Protein AF-A0A1N6IAK3-F1 (afdb_monomer_lite)

Radius of gyration: 19.54 Å; chains: 1; bounding box: 59×34×49 Å

Sequence (150 aa):
MFYLLVGVAMLGKLIWTKKFESALLPEIKNLVNQNISIRKMKVSEIEEVIKLNTKNIDDSSLNDFQDLLKGKEIENKIKWVGTSGKNVITYTELFSLLHLILEGGDIKFERAKRKGLMNFTIAHFVKYEKEEISQIPYGSLNSAYTNFVL

Foldseek 3Di:
DVVVVVVCVVCVVVCPDPCCVPPVVVVVVLVVVQAKDFDDDDPVVLVVLLVVCVVFWDPVCSVQSSCVLNVHDGPDATATLPDDPVSHDDCQVVLQSCLCGIPHNPDQDDPRNVVNVLVVCQVRHWYADPNDTHGDDSVRSVVRSVPHDD

Organism: NCBI:txid59733

Structure (mmCIF, N/CA/C/O backbone):
data_AF-A0A1N6IAK3-F1
#
_entry.id   AF-A0A1N6IAK3-F1
#
loop_
_atom_site.group_PDB
_atom_site.id
_atom_site.type_symbol
_atom_site.label_atom_id
_atom_site.label_alt_id
_atom_site.label_comp_id
_atom_site.label_asym_id
_atom_site.label_entity_id
_atom_site.label_seq_id
_atom_site.pdbx_PDB_ins_code
_atom_site.Cartn_x
_atom_site.Cartn_y
_atom_site.Cartn_z
_atom_site.occupancy
_atom_site.B_iso_or_equiv
_atom_site.auth_seq_id
_atom_site.auth_comp_id
_atom_site.auth_asym_id
_atom_site.auth_atom_id
_atom_site.pdbx_PDB_model_num
ATOM 1 N N . MET A 1 1 ? -38.766 11.675 15.119 1.00 44.34 1 MET A N 1
ATOM 2 C CA . MET A 1 1 ? -37.564 11.800 15.981 1.00 44.34 1 MET A CA 1
ATOM 3 C C . MET A 1 1 ? -37.691 11.006 17.285 1.00 44.34 1 MET A C 1
ATOM 5 O O . MET A 1 1 ? -36.803 10.216 17.570 1.00 44.34 1 MET A O 1
ATOM 9 N N . PHE A 1 2 ? -38.805 11.120 18.024 1.00 35.94 2 PHE A N 1
ATOM 10 C CA . PHE A 1 2 ? -39.025 10.398 19.292 1.00 35.94 2 PHE A CA 1
ATOM 11 C C . PHE A 1 2 ? -38.994 8.858 19.151 1.00 35.94 2 PHE A C 1
ATOM 13 O O . PHE A 1 2 ? -38.305 8.185 19.906 1.00 35.94 2 PHE A O 1
ATOM 20 N N . TYR A 1 3 ? -39.621 8.295 18.112 1.00 31.77 3 TYR A N 1
ATOM 21 C CA . TYR A 1 3 ? -39.607 6.844 17.843 1.00 31.77 3 TYR A CA 1
ATOM 22 C C . TYR A 1 3 ? -38.235 6.282 17.428 1.00 31.77 3 TYR A C 1
ATOM 24 O O . TYR A 1 3 ? -37.948 5.118 17.683 1.00 31.77 3 TYR A O 1
ATOM 32 N N . LEU A 1 4 ? -37.365 7.111 16.841 1.00 36.62 4 LEU A N 1
ATOM 33 C CA . LEU A 1 4 ? -36.002 6.728 16.448 1.00 36.62 4 LEU A CA 1
ATOM 34 C C . LEU A 1 4 ? -35.073 6.690 17.672 1.00 36.62 4 LEU A C 1
ATOM 36 O O . LEU A 1 4 ? -34.282 5.767 17.817 1.00 36.62 4 LEU A O 1
ATOM 40 N N . LEU A 1 5 ? -35.249 7.632 18.606 1.00 44.09 5 LEU A N 1
ATOM 41 C CA . LEU A 1 5 ? -34.569 7.635 19.905 1.00 44.09 5 LEU A CA 1
ATOM 42 C C . LEU A 1 5 ? -35.031 6.482 20.803 1.00 44.09 5 LEU A C 1
ATOM 44 O O . LEU A 1 5 ? -34.202 5.836 21.434 1.00 44.09 5 LEU A O 1
ATOM 48 N N . VAL A 1 6 ? -36.331 6.175 20.819 1.00 50.75 6 VAL A N 1
ATOM 49 C CA . VAL A 1 6 ? -36.876 5.022 21.553 1.00 50.75 6 VAL A CA 1
ATOM 50 C C . VAL A 1 6 ? -36.415 3.702 20.923 1.00 50.75 6 VAL A C 1
ATOM 52 O O . VAL A 1 6 ? -36.043 2.790 21.653 1.00 50.75 6 V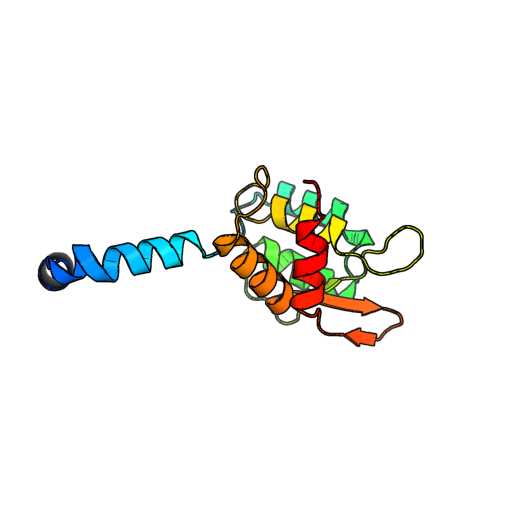AL A O 1
ATOM 55 N N . GLY A 1 7 ? -36.346 3.611 19.591 1.00 47.22 7 GLY A N 1
ATOM 56 C CA . GLY A 1 7 ? -35.810 2.444 18.882 1.00 47.22 7 GLY A CA 1
ATOM 57 C C . GLY A 1 7 ? -34.324 2.199 19.161 1.00 47.22 7 GLY A C 1
ATOM 58 O O . GLY A 1 7 ? -33.948 1.078 19.489 1.00 47.22 7 GLY A O 1
ATOM 59 N N . VAL A 1 8 ? -33.490 3.245 19.128 1.00 57.16 8 VAL A N 1
ATOM 60 C CA . VAL A 1 8 ? -32.059 3.170 19.485 1.00 57.16 8 VAL A CA 1
ATOM 61 C C . VAL A 1 8 ? -31.863 2.885 20.977 1.00 57.16 8 VAL A C 1
ATOM 63 O O . VAL A 1 8 ? -30.969 2.125 21.334 1.00 57.16 8 VAL A O 1
ATOM 66 N N . ALA A 1 9 ? -32.712 3.419 21.859 1.00 55.97 9 ALA A N 1
ATOM 67 C CA . ALA A 1 9 ? -32.656 3.135 23.293 1.00 55.97 9 ALA A CA 1
ATOM 68 C C . ALA A 1 9 ? -33.113 1.705 23.636 1.00 55.97 9 ALA A C 1
ATOM 70 O O . ALA A 1 9 ? -32.530 1.079 24.523 1.00 55.97 9 ALA A O 1
ATOM 71 N N . MET A 1 10 ? -34.117 1.164 22.934 1.00 52.22 10 MET A N 1
ATOM 72 C CA . MET A 1 10 ? -34.556 -0.226 23.095 1.00 52.22 10 MET A CA 1
ATOM 73 C C . MET A 1 10 ? -33.546 -1.213 22.501 1.00 52.22 10 MET A C 1
ATOM 75 O O . MET A 1 10 ? -33.193 -2.170 23.181 1.00 52.22 10 MET A O 1
ATOM 79 N N . LEU A 1 11 ? -33.019 -0.961 21.295 1.00 53.91 11 LEU A N 1
ATOM 80 C CA . LEU A 1 11 ? -31.938 -1.761 20.700 1.00 53.91 11 LEU A CA 1
ATOM 81 C C . LEU A 1 11 ? -30.654 -1.667 21.529 1.00 53.91 11 LEU A C 1
ATOM 83 O O . LEU A 1 11 ? -30.019 -2.682 21.784 1.00 53.91 11 LEU A O 1
ATOM 87 N N . GLY A 1 12 ? -30.318 -0.479 22.031 1.00 57.75 12 GLY A N 1
ATOM 88 C CA . GLY A 1 12 ? -29.213 -0.263 22.959 1.00 57.75 12 GLY A CA 1
ATOM 89 C C . GLY A 1 12 ? -29.375 -1.088 24.234 1.00 57.75 12 GLY A C 1
ATOM 90 O O . GLY A 1 12 ? -28.474 -1.838 24.579 1.00 57.75 12 GLY A O 1
ATOM 91 N N . LYS A 1 13 ? -30.539 -1.055 24.896 1.00 56.34 13 LYS A N 1
ATOM 92 C CA . LYS A 1 13 ? -30.790 -1.873 26.100 1.00 56.34 13 LYS A CA 1
ATOM 93 C C . LYS A 1 13 ? -30.873 -3.382 25.836 1.00 56.34 13 LYS A C 1
ATOM 95 O O . LYS A 1 13 ? -30.527 -4.151 26.727 1.00 56.34 13 LYS A O 1
ATOM 100 N N . LEU A 1 14 ? -31.333 -3.812 24.659 1.00 54.81 14 LEU A N 1
ATOM 101 C CA . LEU A 1 14 ? -31.436 -5.232 24.289 1.00 54.81 14 LEU A CA 1
ATOM 102 C C . LEU A 1 14 ? -30.098 -5.832 23.840 1.00 54.81 14 LEU A C 1
ATOM 104 O O . LEU A 1 14 ? -29.856 -7.012 24.078 1.00 54.81 14 LEU A O 1
ATOM 108 N N . ILE A 1 15 ? -29.229 -5.038 23.210 1.00 60.25 15 ILE A N 1
ATOM 109 C CA . ILE A 1 15 ? -27.907 -5.478 22.742 1.00 60.25 15 ILE A CA 1
ATOM 110 C C . ILE A 1 15 ? -26.883 -5.406 23.880 1.00 60.25 15 ILE A C 1
ATOM 112 O O . ILE A 1 15 ? -26.048 -6.298 23.998 1.00 60.25 15 ILE A O 1
ATOM 116 N N . TRP A 1 16 ? -26.970 -4.413 24.771 1.00 61.53 16 TRP A N 1
ATOM 117 C CA . TRP A 1 16 ? -26.028 -4.209 25.880 1.00 61.53 16 TRP A CA 1
ATOM 118 C C . TRP A 1 16 ? -26.336 -5.108 27.090 1.00 61.53 16 TRP A C 1
ATOM 120 O O . TRP A 1 16 ? -26.629 -4.668 28.199 1.00 61.53 16 TRP A O 1
ATOM 130 N N . THR A 1 17 ? -26.315 -6.418 26.856 1.00 69.94 17 THR A N 1
ATOM 131 C CA . THR A 1 17 ? -26.425 -7.439 27.904 1.00 69.94 17 THR A CA 1
ATOM 132 C C . THR A 1 17 ? -25.048 -7.758 28.487 1.00 69.94 17 THR A C 1
ATOM 134 O O . THR A 1 17 ? -24.034 -7.618 27.804 1.00 69.94 17 THR A O 1
ATOM 137 N N . LYS A 1 18 ? -24.989 -8.314 29.707 1.00 68.06 18 LYS A N 1
ATOM 138 C CA . LYS A 1 18 ? -23.726 -8.815 30.292 1.00 68.06 18 LYS A CA 1
ATOM 139 C C . LYS A 1 18 ? -22.973 -9.783 29.363 1.00 68.06 18 LYS A C 1
ATOM 141 O O . LYS A 1 18 ? -21.749 -9.838 29.409 1.00 68.06 18 LYS A O 1
ATOM 146 N N . LYS A 1 19 ? -23.677 -10.539 28.504 1.00 65.88 19 LYS A N 1
ATOM 147 C CA . LYS A 1 19 ? -23.071 -11.413 27.478 1.00 65.88 19 LYS A CA 1
ATOM 148 C C . LYS A 1 19 ? -22.413 -10.622 26.345 1.00 65.88 19 LYS A C 1
ATOM 150 O O . LYS A 1 19 ? -21.332 -10.994 25.904 1.00 65.88 19 LYS A O 1
ATOM 155 N N . PHE A 1 20 ? -23.032 -9.533 25.892 1.00 68.12 20 PHE A N 1
ATOM 156 C CA . PHE A 1 20 ? -22.411 -8.639 24.918 1.00 68.12 20 PHE A CA 1
ATOM 157 C C . PHE A 1 20 ? -21.153 -7.989 25.497 1.00 68.12 20 PHE A C 1
ATOM 159 O O . PHE A 1 20 ? -20.108 -8.049 24.865 1.00 68.12 20 PHE A O 1
ATOM 166 N N . GLU A 1 21 ? -21.209 -7.461 26.723 1.00 68.50 21 GLU A N 1
ATOM 167 C CA . GLU A 1 21 ? -20.050 -6.832 27.375 1.00 68.50 21 GLU A CA 1
ATOM 168 C C . GLU A 1 21 ? -18.884 -7.797 27.630 1.00 68.50 21 GLU A C 1
ATOM 170 O O . GLU A 1 21 ? -17.728 -7.403 27.495 1.00 68.50 21 GLU A O 1
ATOM 175 N N . SER A 1 22 ? -19.174 -9.049 28.000 1.00 73.56 22 SER A N 1
ATOM 176 C CA . SER A 1 22 ? -18.145 -10.027 28.385 1.00 73.56 22 SER A CA 1
ATOM 177 C C . SER A 1 22 ? -17.589 -10.863 27.231 1.00 73.56 22 SER A C 1
ATOM 179 O O . SER A 1 22 ? -16.440 -11.285 27.324 1.00 73.56 22 SER A O 1
ATOM 181 N N . ALA A 1 23 ? -18.355 -11.099 26.158 1.00 72.19 23 ALA A N 1
ATOM 182 C CA . ALA A 1 23 ? -17.931 -11.961 25.047 1.00 72.19 23 ALA A CA 1
ATOM 183 C C . ALA A 1 23 ? -17.765 -11.203 23.721 1.00 72.19 23 ALA A C 1
ATOM 185 O O . ALA A 1 23 ? -16.705 -11.264 23.108 1.00 72.19 23 ALA A O 1
ATOM 186 N N . LEU A 1 24 ? -18.775 -10.434 23.300 1.00 72.12 24 LEU A N 1
ATOM 187 C CA . LEU A 1 24 ? -18.780 -9.787 21.979 1.00 72.12 24 LEU A CA 1
ATOM 188 C C . LEU A 1 24 ? -18.007 -8.465 21.953 1.00 72.12 24 LEU A C 1
ATOM 190 O O . LEU A 1 24 ? -17.326 -8.166 20.979 1.00 72.12 24 LEU A O 1
ATOM 194 N N . LEU A 1 25 ? -18.082 -7.657 23.011 1.00 70.44 25 LEU A N 1
ATOM 195 C CA . LEU A 1 25 ? -17.397 -6.368 23.084 1.00 70.44 25 LEU A CA 1
ATOM 196 C C . LEU A 1 25 ? -15.865 -6.526 23.016 1.00 70.44 25 LEU A C 1
ATOM 198 O O . LEU A 1 25 ? -15.243 -5.755 22.284 1.00 70.44 25 LEU A O 1
ATOM 202 N N . PRO A 1 26 ? -15.231 -7.498 23.706 1.00 72.56 26 PRO A N 1
ATOM 203 C CA . PRO A 1 26 ? -13.806 -7.774 23.539 1.00 72.56 26 PRO A CA 1
ATOM 2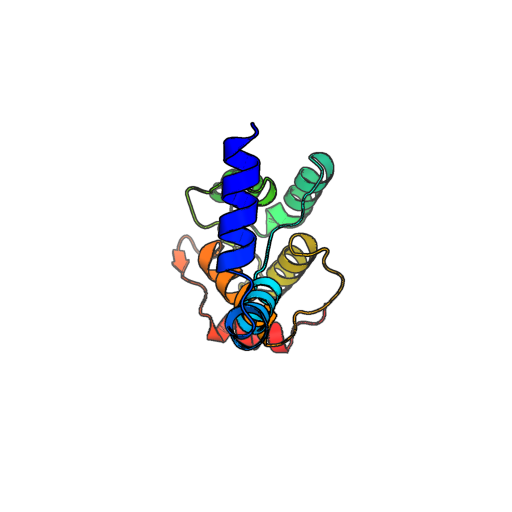04 C C . PRO A 1 26 ? -13.455 -8.236 22.122 1.00 72.56 26 PRO A C 1
ATOM 206 O O . PRO A 1 26 ? -12.461 -7.768 21.575 1.00 72.56 26 PRO A O 1
ATOM 209 N N . GLU A 1 27 ? -14.273 -9.094 21.506 1.00 66.38 27 GLU A N 1
ATOM 210 C CA . GLU A 1 27 ? -14.069 -9.548 20.124 1.00 66.38 27 GLU A CA 1
ATOM 211 C C . GLU A 1 27 ? -14.169 -8.397 19.120 1.00 66.38 27 GLU A C 1
ATOM 213 O O . GLU A 1 27 ? -13.282 -8.239 18.285 1.00 66.38 27 GLU A O 1
ATOM 218 N N . ILE A 1 28 ? -15.187 -7.541 19.242 1.00 68.50 28 ILE A N 1
ATOM 219 C CA . ILE A 1 28 ? -15.358 -6.351 18.400 1.00 68.50 28 ILE A CA 1
ATOM 220 C C . ILE A 1 28 ? -14.200 -5.381 18.620 1.00 68.50 28 ILE A C 1
ATOM 222 O O . ILE A 1 28 ? -13.629 -4.898 17.650 1.00 68.50 28 ILE A O 1
ATOM 226 N N . LYS A 1 29 ? -13.811 -5.113 19.872 1.00 64.94 29 LYS A N 1
ATOM 227 C CA . LYS A 1 29 ? -12.646 -4.266 20.170 1.00 64.94 29 LYS A CA 1
ATOM 228 C C . LYS A 1 29 ? -11.375 -4.836 19.553 1.00 64.94 29 LYS A C 1
ATOM 230 O O . LYS A 1 29 ? -10.594 -4.077 18.996 1.00 64.94 29 LYS A O 1
ATOM 235 N N . ASN A 1 30 ? -11.178 -6.150 19.620 1.00 67.62 30 ASN A N 1
ATOM 236 C CA . ASN A 1 30 ? -10.025 -6.806 19.020 1.00 67.62 30 ASN A CA 1
ATOM 237 C C . ASN A 1 30 ? -10.061 -6.704 17.488 1.00 67.62 30 ASN A C 1
ATOM 239 O O . ASN A 1 30 ? -9.050 -6.384 16.878 1.00 67.62 30 ASN A O 1
ATOM 243 N N . LEU A 1 31 ? -11.227 -6.897 16.869 1.00 65.44 31 LEU A N 1
ATOM 244 C CA . LEU A 1 31 ? -11.413 -6.775 15.423 1.00 65.44 31 LEU A CA 1
ATOM 245 C C . LEU A 1 31 ? -11.194 -5.335 14.938 1.00 65.44 31 LEU A C 1
ATOM 247 O O . LEU A 1 31 ? -10.441 -5.108 13.997 1.00 65.44 31 LEU A O 1
ATOM 251 N N . VAL A 1 32 ? -11.780 -4.349 15.621 1.00 64.25 32 VAL A N 1
ATOM 252 C CA . VAL A 1 32 ? -11.585 -2.919 15.333 1.00 64.25 32 VAL A CA 1
ATOM 253 C C . VAL A 1 32 ? -10.123 -2.521 15.530 1.00 64.25 32 VAL A C 1
ATOM 255 O O . VAL A 1 32 ? -9.568 -1.841 14.676 1.00 64.25 32 VAL A O 1
ATOM 258 N N . ASN A 1 33 ? -9.467 -3.004 16.589 1.00 65.75 33 ASN A N 1
ATOM 259 C CA . ASN A 1 33 ? -8.043 -2.760 16.829 1.00 65.75 33 ASN A CA 1
ATOM 260 C C . ASN A 1 33 ? -7.122 -3.459 15.822 1.00 65.75 33 ASN A C 1
ATOM 262 O O . ASN A 1 33 ? -5.934 -3.160 15.799 1.00 65.75 33 ASN A O 1
ATOM 266 N N . GLN A 1 34 ? -7.614 -4.411 15.032 1.00 70.50 34 GLN A N 1
ATOM 267 C CA . GLN A 1 34 ? -6.832 -5.093 13.998 1.00 70.50 34 GLN A CA 1
ATOM 268 C C . GLN A 1 34 ? -7.079 -4.531 12.599 1.00 70.50 34 GLN A C 1
ATOM 270 O O . GLN A 1 34 ? -6.279 -4.790 11.696 1.00 70.50 34 GLN A O 1
ATOM 275 N N . ASN A 1 35 ? -8.165 -3.778 12.416 1.00 73.75 35 ASN A N 1
ATOM 276 C CA . ASN A 1 35 ? -8.472 -3.137 11.151 1.00 73.75 35 ASN A CA 1
ATOM 277 C C . ASN A 1 35 ? -7.509 -1.987 10.885 1.00 73.75 35 ASN A C 1
ATOM 279 O O . ASN A 1 35 ? -7.140 -1.234 11.780 1.00 73.75 35 ASN A O 1
ATOM 283 N N . ILE A 1 36 ? -7.140 -1.862 9.618 1.00 82.25 36 ILE A N 1
ATOM 284 C CA . ILE A 1 36 ? -6.311 -0.783 9.112 1.00 82.25 36 ILE A CA 1
ATOM 285 C C . ILE A 1 36 ? -7.186 0.118 8.254 1.00 82.25 36 ILE A C 1
ATOM 287 O O . ILE A 1 36 ? -7.962 -0.361 7.427 1.00 82.25 36 ILE A O 1
ATOM 291 N N . SER A 1 37 ? -7.022 1.423 8.428 1.00 84.06 37 SER A N 1
ATOM 292 C CA . SER A 1 37 ? -7.677 2.440 7.615 1.00 84.06 37 SER A CA 1
ATOM 293 C C . SER A 1 37 ? -6.666 3.464 7.123 1.00 84.06 37 SER A C 1
ATOM 295 O O . SER A 1 37 ? -5.754 3.853 7.858 1.00 84.06 37 SER A O 1
ATOM 297 N N . ILE A 1 38 ? -6.881 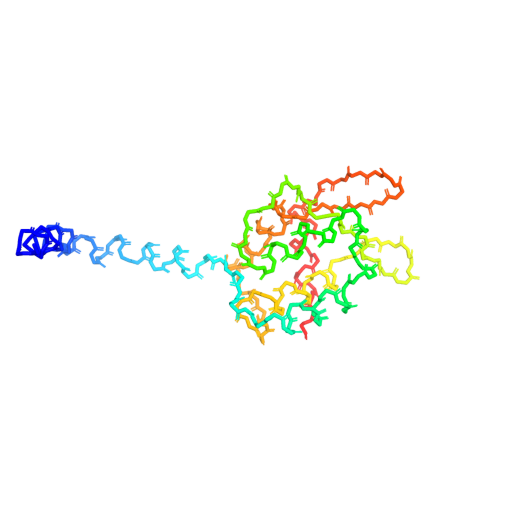3.951 5.904 1.00 89.69 38 ILE A N 1
ATOM 298 C CA . ILE A 1 38 ? -6.168 5.116 5.385 1.00 89.69 38 ILE A CA 1
ATOM 299 C C . ILE A 1 38 ? -6.537 6.317 6.249 1.00 89.69 38 ILE A C 1
ATOM 301 O O . ILE A 1 38 ? -7.716 6.578 6.507 1.00 89.69 38 ILE A O 1
ATOM 305 N N . ARG A 1 39 ? -5.526 7.039 6.733 1.00 89.94 39 ARG A N 1
ATOM 306 C CA . ARG A 1 39 ? -5.765 8.251 7.510 1.00 89.94 39 ARG A CA 1
ATOM 307 C C . ARG A 1 39 ? -6.316 9.340 6.600 1.00 89.94 39 ARG A C 1
ATOM 309 O O . ARG A 1 39 ? -5.960 9.444 5.430 1.00 89.94 39 ARG A O 1
ATOM 316 N N . LYS A 1 40 ? -7.150 10.211 7.158 1.00 89.75 40 LYS A N 1
ATOM 317 C CA . LYS A 1 40 ? -7.640 11.373 6.421 1.00 89.75 40 LYS A CA 1
ATOM 318 C C . LYS A 1 40 ? -6.481 12.337 6.158 1.00 89.75 40 LYS A C 1
ATOM 320 O O . LYS A 1 40 ? -5.907 12.872 7.103 1.00 89.75 40 LYS A O 1
ATOM 325 N N . MET A 1 41 ? -6.172 12.558 4.886 1.00 91.00 41 MET A N 1
ATOM 326 C CA . MET A 1 41 ? -5.111 13.460 4.433 1.00 91.00 41 MET A CA 1
ATOM 327 C C . MET A 1 41 ? -5.702 14.720 3.801 1.00 91.00 41 MET A C 1
ATOM 329 O O . MET A 1 41 ? -6.838 14.726 3.316 1.00 91.00 41 MET A O 1
ATOM 333 N N . LYS A 1 42 ? -4.933 15.812 3.815 1.00 93.75 42 LYS A N 1
ATOM 334 C CA . LYS A 1 42 ? -5.276 17.022 3.048 1.00 93.75 42 LYS A CA 1
ATOM 335 C C . LYS A 1 42 ? -4.949 16.806 1.570 1.00 93.75 42 LYS A C 1
ATOM 337 O O . LYS A 1 42 ? -4.068 16.023 1.242 1.00 93.75 42 LYS A O 1
ATOM 342 N N . VAL A 1 43 ? -5.600 17.548 0.672 1.00 93.44 43 VAL A N 1
ATOM 343 C CA . VAL A 1 43 ? -5.321 17.454 -0.776 1.00 93.44 43 VAL A CA 1
ATOM 344 C C . VAL A 1 43 ? -3.840 17.708 -1.083 1.00 93.44 43 VAL A C 1
ATOM 346 O O . VAL A 1 43 ? -3.229 16.918 -1.791 1.00 93.44 43 VAL A O 1
ATOM 349 N N . SER A 1 44 ? -3.243 18.730 -0.465 1.00 95.00 44 SER A N 1
ATOM 350 C CA . SER A 1 44 ? -1.817 19.052 -0.621 1.00 95.00 44 SER A CA 1
ATOM 351 C C . SER A 1 44 ? -0.886 17.921 -0.171 1.00 95.00 44 SER A C 1
ATOM 353 O O . SER A 1 44 ? 0.164 17.699 -0.757 1.00 95.00 44 SER A O 1
ATOM 355 N N . GLU A 1 45 ? -1.278 17.198 0.875 1.00 94.06 45 GLU A N 1
ATOM 356 C CA . GLU A 1 45 ? -0.522 16.065 1.406 1.00 94.06 45 GLU A CA 1
ATOM 357 C C . GLU A 1 45 ? -0.645 14.842 0.492 1.00 94.06 45 GLU A C 1
ATOM 359 O O . GLU A 1 45 ? 0.336 14.147 0.254 1.00 94.06 45 GLU A O 1
ATOM 364 N N . ILE A 1 46 ? -1.825 14.610 -0.090 1.00 94.31 46 ILE A N 1
ATOM 365 C CA . ILE A 1 46 ? -2.026 13.569 -1.106 1.00 94.31 46 ILE A CA 1
ATOM 366 C C . ILE A 1 46 ? -1.134 13.833 -2.325 1.00 94.31 46 ILE A C 1
ATOM 368 O O . ILE A 1 46 ? -0.476 12.918 -2.812 1.00 94.31 46 ILE A O 1
ATOM 372 N N . GLU A 1 47 ? -1.084 15.076 -2.807 1.00 95.25 47 GLU A N 1
ATOM 373 C CA . GLU A 1 47 ? -0.223 15.468 -3.932 1.00 95.25 47 GLU A CA 1
ATOM 374 C C . GLU A 1 47 ? 1.263 15.234 -3.629 1.00 95.25 47 GLU A C 1
ATOM 376 O O . GLU A 1 47 ? 1.997 14.719 -4.475 1.00 95.25 47 GLU A O 1
ATOM 381 N N . GLU A 1 48 ? 1.700 15.550 -2.409 1.00 95.19 48 GLU A N 1
ATOM 382 C CA . GLU A 1 48 ? 3.064 15.289 -1.953 1.00 95.19 48 GLU A CA 1
ATOM 383 C C . GLU A 1 48 ? 3.375 13.787 -1.898 1.00 95.19 48 GLU A C 1
ATOM 385 O O . GLU A 1 48 ? 4.388 13.348 -2.447 1.00 95.19 48 GLU A O 1
ATOM 390 N N . VAL A 1 49 ? 2.477 12.978 -1.322 1.00 95.12 49 VAL A N 1
ATOM 391 C CA . VAL A 1 49 ? 2.614 11.512 -1.279 1.00 95.12 49 VAL A CA 1
ATOM 392 C C . VAL A 1 49 ? 2.726 10.932 -2.688 1.00 95.12 49 VAL A C 1
ATOM 394 O O . VAL A 1 49 ? 3.598 10.097 -2.933 1.00 95.12 49 VAL A O 1
ATOM 397 N N . ILE A 1 50 ? 1.892 11.387 -3.627 1.00 95.50 50 ILE A N 1
ATOM 398 C CA . ILE A 1 50 ? 1.942 10.941 -5.026 1.00 95.50 50 ILE A CA 1
ATOM 399 C C . ILE A 1 50 ? 3.289 11.292 -5.648 1.00 95.50 50 ILE A C 1
ATOM 401 O O . ILE A 1 50 ? 3.942 10.415 -6.211 1.00 95.50 50 ILE A O 1
ATOM 405 N N . LYS A 1 51 ? 3.735 12.543 -5.502 1.00 94.75 51 LYS A N 1
ATOM 406 C CA . LYS A 1 51 ? 4.996 13.027 -6.073 1.00 94.75 51 LYS A CA 1
ATOM 407 C C . LYS A 1 51 ? 6.212 12.259 -5.549 1.00 94.75 51 LYS A C 1
ATOM 409 O O . LYS A 1 51 ? 7.127 11.965 -6.312 1.00 94.75 51 LYS A O 1
ATOM 414 N N . LEU A 1 52 ? 6.232 11.925 -4.258 1.00 93.56 52 LEU A N 1
ATOM 415 C CA . LEU A 1 52 ? 7.331 11.171 -3.645 1.00 93.56 52 LEU A CA 1
ATOM 416 C C . LEU A 1 52 ? 7.367 9.697 -4.083 1.00 93.56 52 LEU A C 1
ATOM 418 O O . LEU A 1 52 ? 8.418 9.064 -3.999 1.00 93.56 52 LEU A O 1
ATOM 422 N N . ASN A 1 53 ? 6.244 9.155 -4.566 1.00 93.62 53 ASN A N 1
ATOM 423 C CA . ASN A 1 53 ? 6.093 7.732 -4.874 1.00 93.62 53 ASN A CA 1
ATOM 424 C C . ASN A 1 53 ? 5.872 7.424 -6.361 1.00 93.62 53 ASN A C 1
ATOM 426 O O . ASN A 1 53 ? 5.766 6.251 -6.708 1.00 93.62 53 ASN A O 1
ATOM 430 N N . THR A 1 54 ? 5.867 8.424 -7.251 1.00 92.44 54 THR A N 1
ATOM 431 C CA . THR A 1 54 ? 5.647 8.224 -8.698 1.00 92.44 54 THR A CA 1
ATOM 432 C C . THR A 1 54 ? 6.639 7.226 -9.298 1.00 92.44 54 THR A C 1
ATOM 434 O O . THR A 1 54 ? 6.255 6.377 -10.081 1.00 92.44 54 THR A O 1
ATOM 437 N N . LYS A 1 55 ? 7.905 7.235 -8.860 1.00 91.81 55 LYS A N 1
ATOM 438 C CA . LYS A 1 55 ? 8.926 6.275 -9.328 1.00 91.81 55 LYS A CA 1
ATOM 439 C C . LYS A 1 55 ? 8.638 4.806 -8.969 1.00 91.81 55 LYS A C 1
ATOM 441 O O . LYS A 1 55 ? 9.263 3.912 -9.526 1.00 91.81 55 LYS A O 1
ATOM 446 N N . ASN A 1 56 ? 7.758 4.565 -7.998 1.00 94.31 56 ASN A N 1
ATOM 447 C CA . ASN A 1 56 ? 7.479 3.243 -7.439 1.00 94.31 56 ASN A CA 1
ATOM 448 C C . ASN A 1 56 ? 6.121 2.687 -7.869 1.00 94.31 56 ASN A C 1
ATOM 450 O O . ASN A 1 56 ? 5.791 1.545 -7.536 1.00 94.31 56 ASN A O 1
ATOM 454 N N . ILE A 1 57 ? 5.345 3.480 -8.602 1.00 95.19 57 ILE A N 1
ATOM 455 C CA . ILE A 1 57 ? 4.006 3.149 -9.069 1.00 95.19 57 ILE A CA 1
ATOM 456 C C . ILE A 1 57 ? 4.002 3.312 -10.582 1.00 95.19 57 ILE A C 1
ATOM 458 O O . ILE A 1 57 ? 4.469 4.319 -11.096 1.00 95.19 57 ILE A O 1
ATOM 462 N N . ASP A 1 58 ? 3.492 2.314 -11.294 1.00 95.88 58 ASP A N 1
ATOM 463 C CA . ASP A 1 58 ? 3.331 2.421 -12.742 1.00 95.88 58 ASP A CA 1
ATOM 464 C C . ASP A 1 58 ? 2.353 3.550 -13.104 1.00 95.88 58 ASP A C 1
ATOM 466 O O . ASP A 1 58 ? 1.312 3.702 -12.456 1.00 95.88 58 ASP A O 1
ATOM 470 N N . ASP A 1 59 ? 2.645 4.294 -14.173 1.00 94.81 59 ASP A N 1
ATOM 471 C CA . ASP A 1 59 ? 1.848 5.452 -14.597 1.00 94.81 59 ASP A CA 1
ATOM 472 C C . ASP A 1 59 ? 0.364 5.107 -14.799 1.00 94.81 59 ASP A C 1
ATOM 474 O O . ASP A 1 59 ? -0.516 5.903 -14.461 1.00 94.81 59 ASP A O 1
ATOM 478 N N . SER A 1 60 ? 0.059 3.888 -15.269 1.00 95.62 60 SER A N 1
ATOM 479 C CA . SER A 1 60 ? -1.328 3.442 -15.462 1.00 95.62 60 SER A CA 1
ATOM 480 C C . SER A 1 60 ? -2.119 3.297 -14.158 1.00 95.62 60 SER A C 1
ATOM 482 O O . SER A 1 60 ? -3.343 3.241 -14.199 1.00 95.62 60 SER A O 1
ATOM 484 N N . SER A 1 61 ? -1.448 3.244 -13.003 1.00 97.12 61 SER A N 1
ATOM 485 C CA . SER A 1 61 ? -2.064 3.113 -11.676 1.00 97.12 61 SER A CA 1
ATOM 486 C C . SER A 1 61 ? -2.127 4.425 -10.889 1.00 97.12 61 SER A C 1
ATOM 488 O O . SER A 1 61 ? -2.586 4.417 -9.748 1.00 97.12 61 SER A O 1
ATOM 490 N N . LEU A 1 62 ? -1.676 5.557 -11.445 1.00 95.75 62 LEU A N 1
ATOM 491 C CA . LEU A 1 62 ? -1.624 6.824 -10.701 1.00 95.75 62 LEU A CA 1
ATOM 492 C C . LEU A 1 62 ? -3.009 7.339 -10.294 1.00 95.75 62 LEU A C 1
ATOM 494 O O . LEU A 1 62 ? -3.167 7.839 -9.180 1.00 95.75 62 LEU A O 1
ATOM 498 N N . ASN A 1 63 ? -4.014 7.179 -11.158 1.00 95.88 63 ASN A N 1
ATOM 499 C CA . ASN A 1 63 ? -5.389 7.581 -10.848 1.00 95.88 63 ASN A CA 1
ATOM 500 C C . ASN A 1 63 ? -5.985 6.713 -9.731 1.00 95.88 63 ASN A C 1
ATOM 502 O O . ASN A 1 63 ? -6.475 7.258 -8.743 1.00 95.88 63 ASN A O 1
ATOM 506 N N . ASP A 1 64 ? -5.857 5.384 -9.834 1.00 97.50 64 ASP A N 1
ATOM 507 C CA . ASP A 1 64 ? -6.285 4.450 -8.782 1.00 97.50 64 ASP A CA 1
ATOM 508 C C . ASP A 1 64 ? -5.555 4.738 -7.462 1.00 97.50 64 ASP A C 1
ATOM 510 O O . ASP A 1 64 ? -6.163 4.760 -6.395 1.00 97.50 64 ASP A O 1
ATOM 514 N N . PHE A 1 65 ? -4.255 5.041 -7.506 1.00 96.94 65 PHE A N 1
ATOM 515 C CA . PHE A 1 65 ? -3.514 5.416 -6.306 1.00 96.94 65 PHE A CA 1
ATOM 516 C C . PHE A 1 65 ? -4.034 6.717 -5.688 1.00 96.94 65 PHE A C 1
ATOM 518 O O . PHE A 1 65 ? -4.226 6.793 -4.474 1.00 96.94 65 PHE A O 1
ATOM 525 N N . GLN A 1 66 ? -4.317 7.732 -6.503 1.00 96.38 66 GLN A N 1
ATOM 526 C CA . GLN A 1 66 ? -4.895 8.981 -6.021 1.00 96.38 66 GLN A CA 1
ATOM 527 C C . GLN A 1 66 ? -6.278 8.764 -5.389 1.00 96.38 66 GLN A C 1
ATOM 529 O O . GLN A 1 66 ? -6.582 9.374 -4.359 1.00 96.38 66 GLN A O 1
ATOM 534 N N . ASP A 1 67 ? -7.116 7.920 -5.984 1.00 96.00 67 ASP A N 1
ATOM 535 C CA . ASP A 1 67 ? -8.440 7.608 -5.453 1.00 96.00 67 ASP A CA 1
ATOM 536 C C . ASP A 1 67 ? -8.362 6.764 -4.172 1.00 96.00 67 ASP A C 1
ATOM 538 O O . ASP A 1 67 ? -9.071 7.081 -3.210 1.00 96.00 67 ASP A O 1
ATOM 542 N N . LEU A 1 68 ? -7.406 5.830 -4.075 1.00 95.75 68 LEU A N 1
ATOM 543 C CA . LEU A 1 68 ? -7.093 5.119 -2.832 1.00 95.75 68 LEU A CA 1
ATOM 544 C C . LEU A 1 68 ? -6.757 6.108 -1.706 1.00 95.75 68 LEU A C 1
ATOM 546 O O . LEU A 1 68 ? -7.350 6.048 -0.630 1.00 95.75 68 LEU A O 1
ATOM 550 N N . LEU A 1 69 ? -5.854 7.065 -1.948 1.00 95.25 69 LEU A N 1
ATOM 551 C CA . LEU A 1 69 ? -5.450 8.067 -0.947 1.00 95.25 69 LEU A CA 1
ATOM 552 C C . LEU A 1 69 ? -6.599 9.000 -0.529 1.00 95.25 69 LEU A C 1
ATOM 554 O O . LEU A 1 69 ? -6.601 9.519 0.588 1.00 95.25 69 LEU A O 1
ATOM 558 N N . LYS A 1 70 ? -7.593 9.200 -1.402 1.00 93.88 70 LYS A N 1
ATOM 559 C CA . LYS A 1 70 ? -8.829 9.943 -1.102 1.00 93.88 70 LYS A CA 1
ATOM 560 C C . LYS A 1 70 ? -9.873 9.099 -0.360 1.00 93.88 70 LYS A C 1
ATOM 562 O O . LYS A 1 70 ? -10.923 9.634 -0.005 1.00 93.88 70 LYS A O 1
ATOM 567 N N . GLY A 1 71 ? -9.603 7.814 -0.123 1.00 90.81 71 GLY A N 1
ATOM 568 C CA . GLY A 1 71 ? -10.534 6.879 0.506 1.00 90.81 71 GLY A CA 1
ATOM 569 C C . GLY A 1 71 ? -11.708 6.494 -0.393 1.00 90.81 71 GLY A C 1
ATOM 570 O O . GLY A 1 71 ? -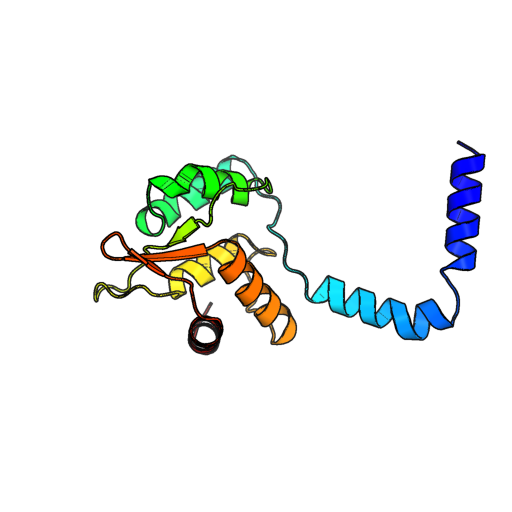12.779 6.169 0.117 1.00 90.81 71 GLY A O 1
ATOM 571 N N . LYS A 1 72 ? -11.536 6.580 -1.715 1.00 93.44 72 LYS A N 1
ATOM 572 C CA . LYS A 1 72 ? -12.520 6.103 -2.685 1.00 93.44 72 LYS A CA 1
ATOM 573 C C . LYS A 1 72 ? -12.245 4.648 -3.055 1.00 93.44 72 LYS A C 1
ATOM 575 O O . LYS A 1 72 ? -11.147 4.135 -2.851 1.00 93.44 72 LYS A O 1
ATOM 580 N N . GLU A 1 73 ? -13.263 4.005 -3.610 1.00 90.62 73 GLU A N 1
ATOM 581 C CA . GLU A 1 73 ? -13.108 2.712 -4.266 1.00 90.62 73 GLU A CA 1
ATOM 582 C C . GLU A 1 73 ? -12.224 2.866 -5.512 1.00 90.62 73 GLU A C 1
ATOM 584 O O . GLU A 1 73 ? -12.321 3.872 -6.216 1.00 90.62 73 GLU A O 1
ATOM 589 N N . ILE A 1 74 ? -11.346 1.889 -5.739 1.00 94.12 74 ILE A N 1
ATOM 590 C CA . ILE A 1 74 ? -10.448 1.834 -6.897 1.00 94.12 74 ILE A CA 1
ATOM 591 C C . ILE A 1 74 ? -10.914 0.736 -7.841 1.00 94.12 74 ILE A C 1
ATOM 593 O O . ILE A 1 74 ? -11.429 -0.289 -7.392 1.00 94.12 74 ILE A O 1
ATOM 597 N N . GLU A 1 75 ? -10.712 0.932 -9.139 1.00 90.19 75 GLU A N 1
ATOM 598 C CA . GLU A 1 75 ? -11.144 -0.042 -10.144 1.00 90.19 75 GLU A CA 1
ATOM 599 C C . GLU A 1 75 ? -10.147 -1.197 -10.246 1.00 90.19 75 GLU A C 1
ATOM 601 O O . GLU A 1 75 ? -10.535 -2.359 -10.397 1.00 90.19 75 GLU A O 1
ATOM 606 N N . ASN A 1 76 ? -8.853 -0.886 -10.128 1.00 95.25 76 ASN A N 1
ATOM 607 C CA . ASN A 1 76 ? -7.773 -1.849 -10.294 1.00 95.25 76 ASN A CA 1
ATOM 608 C C . ASN A 1 76 ? -6.804 -1.830 -9.115 1.00 95.25 76 ASN A C 1
ATOM 610 O O . ASN A 1 76 ? -6.634 -0.834 -8.415 1.00 95.25 76 ASN A O 1
ATOM 614 N N . LYS A 1 77 ? -6.096 -2.949 -8.925 1.00 97.19 77 LYS A N 1
ATOM 615 C CA . LYS A 1 77 ? -4.952 -2.979 -8.011 1.00 97.19 77 LYS A CA 1
ATOM 616 C C . LYS A 1 77 ? -3.816 -2.129 -8.574 1.00 97.19 77 LYS A C 1
ATOM 618 O O . LYS A 1 77 ? -3.474 -2.233 -9.750 1.00 97.19 77 LYS A O 1
ATOM 623 N N . ILE A 1 78 ? -3.171 -1.382 -7.692 1.00 97.62 78 ILE A N 1
ATOM 624 C CA . ILE A 1 78 ? -2.035 -0.521 -7.993 1.00 97.62 78 ILE A CA 1
ATOM 625 C C . ILE A 1 78 ? -0.826 -1.383 -8.355 1.00 97.62 78 ILE A C 1
ATOM 627 O O . ILE A 1 78 ? -0.391 -2.249 -7.587 1.00 97.62 78 ILE A O 1
ATOM 631 N N . LYS A 1 79 ? -0.258 -1.127 -9.529 1.00 97.25 79 LYS A N 1
ATOM 632 C CA . LYS A 1 79 ? 0.964 -1.771 -10.007 1.00 97.25 79 LYS A CA 1
ATOM 633 C C . LYS A 1 79 ? 2.180 -1.166 -9.311 1.00 97.25 79 LYS A C 1
ATOM 635 O O . LYS A 1 79 ? 2.582 -0.038 -9.589 1.00 97.25 79 LYS A O 1
ATOM 640 N N . TRP A 1 80 ? 2.766 -1.935 -8.403 1.00 96.25 80 TRP A N 1
ATOM 641 C CA . TRP A 1 80 ? 3.988 -1.576 -7.697 1.00 96.25 80 TRP A CA 1
ATOM 642 C C . TRP A 1 80 ? 5.220 -1.990 -8.502 1.00 96.25 80 TRP A C 1
ATOM 644 O O . TRP A 1 80 ? 5.398 -3.175 -8.799 1.00 96.25 80 TRP A O 1
ATOM 654 N N . VAL A 1 81 ? 6.084 -1.016 -8.789 1.00 93.69 81 VAL A N 1
ATOM 655 C CA . VAL A 1 81 ? 7.344 -1.186 -9.533 1.00 93.69 81 VAL A CA 1
ATOM 656 C C . VAL A 1 81 ? 8.583 -0.873 -8.690 1.00 93.69 81 VAL A C 1
ATOM 658 O O . VAL A 1 81 ? 9.697 -0.986 -9.187 1.00 93.69 81 VAL A O 1
ATOM 661 N N . GLY A 1 82 ? 8.426 -0.495 -7.414 1.00 84.62 82 GLY A N 1
ATOM 662 C CA . GLY A 1 82 ? 9.541 -0.070 -6.562 1.00 84.62 82 GLY A CA 1
ATOM 663 C C . GLY A 1 82 ? 10.648 -1.124 -6.443 1.00 84.62 82 GLY A C 1
ATOM 664 O O . GLY A 1 82 ? 10.441 -2.217 -5.905 1.00 84.62 82 GLY A O 1
ATOM 665 N N . THR A 1 83 ? 11.846 -0.793 -6.926 1.00 82.50 83 THR A N 1
ATOM 666 C CA . THR A 1 83 ? 13.011 -1.689 -6.949 1.00 82.50 83 THR A CA 1
ATOM 667 C C . THR A 1 83 ? 14.074 -1.304 -5.927 1.00 82.50 83 THR A C 1
ATOM 669 O O . THR A 1 83 ? 14.274 -0.133 -5.626 1.00 82.50 83 THR A O 1
ATOM 672 N N . SER A 1 84 ? 14.861 -2.280 -5.475 1.00 74.50 84 SER A N 1
ATOM 673 C CA . SER A 1 84 ? 16.204 -1.989 -4.956 1.00 74.50 84 SER A CA 1
ATOM 674 C C . SER A 1 84 ? 17.129 -1.575 -6.102 1.00 74.50 84 SER A C 1
ATOM 676 O O . SER A 1 84 ? 16.900 -1.970 -7.243 1.00 74.50 84 SER A O 1
ATOM 678 N N . GLY A 1 85 ? 18.242 -0.893 -5.809 1.00 63.28 85 GLY A N 1
ATOM 679 C CA . GLY A 1 85 ? 19.280 -0.540 -6.799 1.00 63.28 85 GLY A CA 1
ATOM 680 C C . GLY A 1 85 ? 19.931 -1.722 -7.548 1.00 63.28 85 GLY A C 1
ATOM 681 O O . GLY A 1 85 ? 20.876 -1.523 -8.300 1.00 63.28 85 GLY A O 1
ATOM 682 N N . LYS A 1 86 ? 19.445 -2.953 -7.338 1.00 70.06 86 LYS A N 1
ATOM 683 C CA . LYS A 1 86 ? 19.768 -4.169 -8.097 1.00 70.06 86 LYS A CA 1
ATOM 684 C C . LYS A 1 86 ? 18.669 -4.559 -9.105 1.00 70.06 86 LYS A C 1
ATOM 686 O O . LYS A 1 86 ? 18.663 -5.698 -9.556 1.00 70.06 86 LYS A O 1
ATOM 691 N N . ASN A 1 87 ? 17.733 -3.659 -9.424 1.00 69.19 87 ASN A N 1
ATOM 692 C CA . ASN A 1 87 ? 16.590 -3.881 -10.326 1.00 69.19 87 ASN A CA 1
ATOM 693 C C . ASN A 1 87 ? 15.666 -5.038 -9.910 1.00 69.19 87 ASN A C 1
ATOM 695 O O . ASN A 1 87 ? 15.007 -5.645 -10.743 1.00 69.19 87 ASN A O 1
ATOM 699 N N . VAL A 1 88 ? 15.618 -5.352 -8.614 1.00 77.44 88 VAL A N 1
ATOM 700 C CA . VAL A 1 88 ? 14.701 -6.352 -8.054 1.00 77.44 88 VAL A CA 1
ATOM 701 C C . VAL A 1 88 ? 13.624 -5.620 -7.279 1.00 77.44 88 VAL A C 1
ATOM 703 O O . VAL A 1 88 ? 13.965 -4.799 -6.423 1.00 77.44 88 VAL A O 1
ATOM 706 N N . ILE A 1 89 ? 12.351 -5.931 -7.538 1.00 79.12 89 ILE A N 1
ATOM 707 C CA . ILE A 1 89 ? 11.233 -5.345 -6.787 1.00 79.12 89 ILE A CA 1
ATOM 708 C C . ILE A 1 89 ? 11.363 -5.651 -5.299 1.00 79.12 89 ILE A C 1
ATOM 710 O O . ILE A 1 89 ? 11.565 -6.797 -4.892 1.00 79.12 89 ILE A O 1
ATOM 714 N N . THR A 1 90 ? 11.225 -4.607 -4.486 1.00 85.69 90 THR A N 1
ATOM 715 C CA . THR A 1 90 ? 11.262 -4.697 -3.027 1.00 85.69 90 THR A CA 1
ATOM 716 C C . THR A 1 90 ? 10.057 -4.017 -2.403 1.00 85.69 90 THR A C 1
ATOM 718 O O . THR A 1 90 ? 9.351 -3.240 -3.042 1.00 85.69 90 THR A O 1
ATOM 721 N N . TYR A 1 91 ? 9.829 -4.322 -1.128 1.00 89.81 91 TYR A N 1
ATOM 722 C CA . TYR A 1 91 ? 8.676 -3.825 -0.383 1.00 89.81 91 TYR A CA 1
ATOM 723 C C . TYR A 1 91 ? 9.047 -2.767 0.659 1.00 89.81 91 TYR A C 1
ATOM 725 O O . TYR A 1 91 ? 8.167 -2.307 1.368 1.00 89.81 91 TYR A O 1
ATOM 733 N N . THR A 1 92 ? 10.317 -2.362 0.770 1.00 89.69 92 THR A N 1
ATOM 734 C CA . THR A 1 92 ? 10.753 -1.386 1.784 1.00 89.69 92 THR A CA 1
ATOM 735 C C . THR A 1 92 ? 10.055 -0.042 1.599 1.00 89.69 92 THR A C 1
ATOM 737 O O . THR A 1 92 ? 9.378 0.416 2.510 1.00 89.69 92 THR A O 1
ATOM 740 N N . GLU A 1 93 ? 10.142 0.550 0.404 1.00 91.44 93 GLU A N 1
ATOM 741 C CA . GLU A 1 93 ? 9.465 1.823 0.118 1.00 91.44 93 GLU A CA 1
ATOM 742 C C . GLU A 1 93 ? 7.936 1.673 0.129 1.00 91.44 93 GLU A C 1
ATOM 744 O O . GLU A 1 93 ? 7.236 2.604 0.516 1.00 91.44 93 GLU A O 1
ATOM 749 N N . LEU A 1 94 ? 7.413 0.483 -0.201 1.00 93.88 94 LEU A N 1
ATOM 750 C CA . LEU A 1 94 ? 5.988 0.179 -0.051 1.00 93.88 94 LEU A CA 1
ATOM 751 C C . LEU A 1 94 ? 5.580 0.217 1.422 1.00 93.88 94 LEU A C 1
ATOM 753 O O . LEU A 1 94 ? 4.555 0.794 1.755 1.00 93.88 94 LEU A O 1
ATOM 757 N N . PHE A 1 95 ? 6.376 -0.363 2.321 1.00 93.19 95 PHE A N 1
ATOM 758 C CA . PHE A 1 95 ? 6.105 -0.318 3.753 1.00 93.19 95 PHE A CA 1
ATOM 759 C C . PHE A 1 95 ? 6.219 1.097 4.306 1.00 93.19 95 PHE A C 1
ATOM 761 O O . PHE A 1 95 ? 5.335 1.495 5.056 1.00 93.19 95 PHE A O 1
ATOM 768 N N . SER A 1 96 ? 7.224 1.877 3.904 1.00 91.00 96 SER A N 1
ATOM 769 C CA . SER A 1 96 ? 7.335 3.290 4.292 1.00 91.00 96 SER A CA 1
ATOM 770 C C . SER A 1 96 ? 6.116 4.101 3.838 1.00 91.00 96 SER A C 1
ATOM 772 O O . SER A 1 96 ? 5.531 4.826 4.641 1.00 91.00 96 SER A O 1
ATOM 774 N N . LEU A 1 97 ? 5.672 3.924 2.587 1.00 93.12 97 LEU A N 1
ATOM 775 C CA . LEU A 1 97 ? 4.444 4.536 2.072 1.00 93.12 97 LEU A CA 1
ATOM 776 C C . LEU A 1 97 ? 3.221 4.105 2.887 1.00 93.12 97 LEU A C 1
ATOM 778 O O . LEU A 1 97 ? 2.426 4.938 3.313 1.00 93.12 97 LEU A O 1
ATOM 782 N N . LEU A 1 98 ? 3.062 2.801 3.103 1.00 93.75 98 LEU A N 1
ATOM 783 C CA . LEU A 1 98 ? 1.920 2.258 3.824 1.00 93.75 98 LEU A CA 1
ATOM 784 C C . LEU A 1 98 ? 1.892 2.749 5.272 1.00 93.75 98 LEU A C 1
ATOM 786 O O . LEU A 1 98 ? 0.829 3.117 5.745 1.00 93.75 98 LEU A O 1
ATOM 790 N N . HIS A 1 99 ? 3.031 2.844 5.954 1.00 91.00 99 HIS A N 1
ATOM 791 C CA . HIS A 1 99 ? 3.101 3.482 7.266 1.00 91.00 99 HIS A CA 1
ATOM 792 C C . HIS A 1 99 ? 2.662 4.945 7.195 1.00 91.00 99 HIS A C 1
ATOM 794 O O . HIS A 1 99 ? 1.790 5.356 7.953 1.00 91.00 99 HIS A O 1
ATOM 800 N N . LEU A 1 100 ? 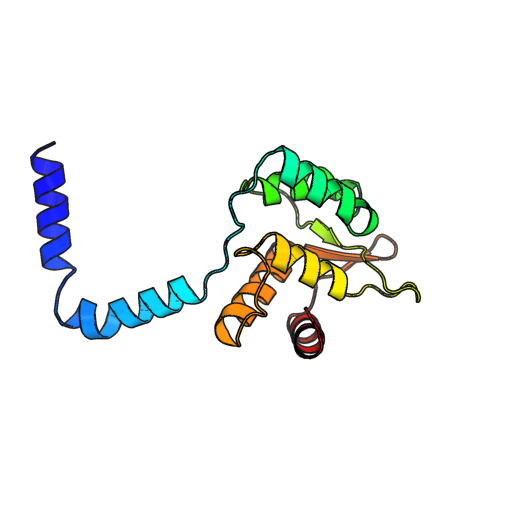3.174 5.719 6.240 1.00 90.12 100 LEU A N 1
ATOM 801 C CA . LEU A 1 100 ? 2.802 7.125 6.093 1.00 90.12 100 LEU A CA 1
ATOM 802 C C . LEU A 1 100 ? 1.289 7.333 5.903 1.00 90.12 100 LEU A C 1
ATOM 804 O O . LEU A 1 100 ? 0.725 8.276 6.463 1.00 90.12 100 LEU A O 1
ATOM 808 N N . ILE A 1 101 ? 0.624 6.487 5.113 1.00 91.56 101 ILE A N 1
ATOM 809 C CA . ILE A 1 101 ? -0.796 6.674 4.763 1.00 91.56 101 ILE A CA 1
ATOM 810 C C . ILE A 1 101 ? -1.753 5.931 5.703 1.00 91.56 101 ILE A C 1
ATOM 812 O O . ILE A 1 101 ? -2.936 6.268 5.759 1.00 91.56 101 ILE A O 1
ATOM 816 N N . LEU A 1 102 ? -1.268 4.940 6.455 1.00 89.12 102 LEU A N 1
ATOM 817 C CA . LEU A 1 102 ? -2.063 4.144 7.387 1.00 89.12 102 LEU A CA 1
ATOM 818 C C . LEU A 1 102 ? -1.743 4.541 8.826 1.00 89.12 102 LEU A C 1
ATOM 820 O O . LEU A 1 102 ? -0.616 4.413 9.288 1.00 89.12 102 LEU A O 1
ATOM 824 N N . GLU A 1 103 ? -2.760 4.988 9.559 1.00 72.38 103 GLU A N 1
ATOM 825 C CA . GLU A 1 103 ? -2.669 5.276 11.001 1.00 72.38 103 GLU A CA 1
ATOM 826 C C . GLU A 1 103 ? -1.562 6.263 11.452 1.00 72.38 103 GLU A C 1
ATOM 828 O O . GLU A 1 103 ? -1.310 6.383 12.645 1.00 72.38 103 GLU A O 1
ATOM 833 N N . GLY A 1 104 ? -0.940 7.023 10.542 1.00 67.44 104 GLY A N 1
ATOM 834 C CA . GLY A 1 104 ? -0.040 8.134 10.891 1.00 67.44 104 GLY A CA 1
ATOM 835 C C . GLY A 1 104 ? 1.447 7.789 10.996 1.00 67.44 104 GLY A C 1
ATOM 836 O O . GLY A 1 104 ? 2.236 8.694 11.213 1.00 67.44 104 GLY A O 1
ATOM 837 N N . GLY A 1 105 ? 1.840 6.533 10.769 1.00 65.25 105 GLY A N 1
ATOM 838 C CA . GLY A 1 105 ? 3.196 6.179 10.330 1.00 65.25 105 GLY A CA 1
ATOM 839 C C . GLY A 1 105 ? 4.316 6.078 11.351 1.00 65.25 105 GLY A C 1
ATOM 840 O O . GLY A 1 105 ? 5.381 5.602 10.979 1.00 65.25 105 GLY A O 1
ATOM 841 N N . ASP A 1 106 ? 4.086 6.402 12.619 1.00 67.69 106 ASP A N 1
ATOM 842 C CA . ASP A 1 106 ? 5.198 6.508 13.575 1.00 67.69 106 ASP A CA 1
ATOM 843 C C . ASP A 1 106 ? 5.568 5.190 14.279 1.00 67.69 106 ASP A C 1
ATOM 845 O O . ASP A 1 106 ? 6.582 5.111 14.971 1.00 67.69 106 ASP A O 1
ATOM 849 N N . ILE A 1 107 ? 4.750 4.138 14.142 1.00 77.25 107 ILE A N 1
ATOM 850 C CA . ILE A 1 107 ? 4.927 2.883 14.887 1.00 77.25 107 ILE A CA 1
ATOM 851 C C . ILE A 1 107 ? 4.797 1.673 13.961 1.00 77.25 107 ILE A C 1
ATOM 853 O O . ILE A 1 107 ? 3.844 1.544 13.189 1.00 77.25 107 ILE A O 1
ATOM 857 N N . LYS A 1 108 ? 5.747 0.737 14.078 1.00 83.38 108 LYS A N 1
ATOM 858 C CA . LYS A 1 108 ? 5.701 -0.559 13.390 1.00 83.38 108 LYS A CA 1
ATOM 859 C C . LYS A 1 108 ? 4.519 -1.392 13.900 1.00 83.38 108 LYS A C 1
ATOM 861 O O . LYS A 1 108 ? 4.332 -1.542 15.104 1.00 83.38 108 LYS A O 1
ATOM 866 N N . PHE A 1 109 ? 3.745 -1.990 12.996 1.00 85.69 109 PHE A N 1
ATOM 867 C CA . PHE A 1 109 ? 2.570 -2.765 13.382 1.00 85.69 109 PHE A CA 1
ATOM 868 C C . PHE A 1 109 ? 2.950 -4.059 14.110 1.00 85.69 109 PHE A C 1
ATOM 870 O O . PHE A 1 109 ? 3.729 -4.880 13.613 1.00 85.69 109 PHE A O 1
ATOM 877 N N . GLU A 1 110 ? 2.327 -4.277 15.267 1.00 83.00 110 GLU A N 1
ATOM 878 C CA . GLU A 1 110 ? 2.411 -5.533 16.011 1.00 83.00 110 GLU A CA 1
ATOM 879 C C . GLU A 1 110 ? 1.703 -6.684 15.281 1.00 83.00 110 GLU A C 1
ATOM 881 O O . GLU A 1 110 ? 0.946 -6.480 14.333 1.00 83.00 110 GLU A O 1
ATOM 886 N N . ARG A 1 111 ? 1.921 -7.927 15.735 1.00 81.50 111 ARG A N 1
ATOM 887 C CA . ARG A 1 111 ? 1.540 -9.166 15.026 1.00 81.50 111 ARG A CA 1
ATOM 888 C C . ARG A 1 111 ? 0.115 -9.171 14.460 1.00 81.50 111 ARG A C 1
ATOM 890 O O . ARG A 1 111 ? -0.075 -9.616 13.330 1.00 81.50 111 ARG A O 1
ATOM 897 N N . ALA A 1 112 ? -0.867 -8.704 15.229 1.00 78.81 112 ALA A N 1
ATOM 898 C CA . ALA A 1 112 ? -2.267 -8.720 14.815 1.00 78.81 112 ALA A CA 1
ATOM 899 C C . ALA A 1 112 ? -2.560 -7.666 13.727 1.00 78.81 112 ALA A C 1
ATOM 901 O O . ALA A 1 112 ? -3.055 -8.020 12.657 1.00 78.81 112 ALA A O 1
ATOM 902 N N . LYS A 1 113 ? -2.148 -6.407 13.935 1.00 84.50 113 LYS A N 1
ATOM 903 C CA . LYS A 1 113 ? -2.273 -5.332 12.932 1.00 84.50 113 LYS A CA 1
ATOM 904 C C . LYS A 1 113 ? -1.430 -5.580 11.686 1.00 84.50 113 LYS A C 1
ATOM 906 O O . LYS A 1 113 ? -1.859 -5.294 10.577 1.00 84.50 113 LYS A O 1
ATOM 911 N N . ARG A 1 114 ? -0.261 -6.202 11.833 1.00 89.44 114 ARG A N 1
ATOM 912 C CA . ARG A 1 114 ? 0.601 -6.590 10.714 1.00 89.44 114 ARG A CA 1
ATOM 913 C C . ARG A 1 114 ? -0.122 -7.495 9.724 1.00 89.44 114 ARG A C 1
ATOM 915 O O . ARG A 1 114 ? 0.048 -7.316 8.526 1.00 89.44 114 ARG A O 1
ATOM 922 N N . LYS A 1 115 ? -0.941 -8.443 10.192 1.00 89.56 115 LYS A N 1
ATOM 923 C CA . LYS A 1 115 ? -1.776 -9.264 9.299 1.00 89.56 115 LYS A CA 1
ATOM 924 C C . LYS A 1 115 ? -2.748 -8.387 8.503 1.00 89.56 115 LYS A C 1
ATOM 926 O O . LYS A 1 115 ? -2.886 -8.590 7.300 1.00 89.56 115 LYS A O 1
ATOM 931 N N . GLY A 1 116 ? -3.359 -7.400 9.160 1.00 89.19 116 GLY A N 1
ATOM 932 C CA . GLY A 1 116 ? -4.164 -6.362 8.514 1.00 89.19 116 GLY A CA 1
ATOM 933 C C . GLY A 1 116 ? -3.385 -5.617 7.429 1.00 89.19 116 GLY A C 1
ATOM 934 O O . GLY A 1 116 ? -3.890 -5.484 6.320 1.00 89.19 116 GLY A O 1
ATOM 935 N N . LEU A 1 117 ? -2.128 -5.243 7.698 1.00 92.00 117 LEU A N 1
ATOM 936 C CA . LEU A 1 117 ? -1.258 -4.573 6.724 1.00 92.00 117 LEU A CA 1
ATOM 937 C C . LEU A 1 117 ? -1.021 -5.459 5.507 1.00 92.00 117 LEU A C 1
ATOM 939 O O . LEU A 1 117 ? -1.232 -5.010 4.389 1.00 92.00 117 LEU A O 1
ATOM 943 N N . MET A 1 118 ? -0.637 -6.722 5.711 1.00 93.56 118 MET A N 1
ATOM 944 C CA . MET A 1 118 ? -0.386 -7.636 4.593 1.00 93.56 118 MET A CA 1
ATOM 945 C C . MET A 1 118 ? -1.649 -7.830 3.747 1.00 93.56 118 MET A C 1
ATOM 947 O O . MET A 1 118 ? -1.584 -7.795 2.522 1.00 93.56 118 MET A O 1
ATOM 951 N N . ASN A 1 119 ? -2.804 -8.011 4.395 1.00 92.50 119 ASN A N 1
ATOM 952 C CA . ASN A 1 119 ? -4.082 -8.162 3.706 1.00 92.50 119 ASN A CA 1
ATOM 953 C C . ASN A 1 119 ? -4.444 -6.899 2.921 1.00 92.50 119 ASN A C 1
ATOM 955 O O . ASN A 1 119 ? -4.855 -7.002 1.769 1.00 92.50 119 ASN A O 1
ATOM 959 N N . PHE A 1 120 ? -4.245 -5.722 3.517 1.00 93.06 120 PHE A N 1
ATOM 960 C CA . PHE A 1 120 ? -4.441 -4.441 2.850 1.00 93.06 120 PHE A CA 1
ATOM 961 C C . PHE A 1 120 ? -3.535 -4.318 1.620 1.00 93.06 120 PHE A C 1
ATOM 963 O O . PHE A 1 120 ? -4.017 -3.985 0.541 1.00 93.06 120 PHE A O 1
ATOM 970 N N . THR A 1 121 ? -2.246 -4.649 1.746 1.00 94.88 121 THR A N 1
ATOM 971 C CA . THR A 1 121 ? -1.304 -4.631 0.623 1.00 94.88 121 THR A CA 1
ATOM 972 C C . THR A 1 121 ? -1.748 -5.573 -0.492 1.00 94.88 121 THR A C 1
ATOM 974 O O . THR A 1 121 ? -1.811 -5.163 -1.642 1.00 94.88 121 THR A O 1
ATOM 977 N N . ILE A 1 122 ? -2.105 -6.818 -0.170 1.00 95.00 122 ILE A N 1
ATOM 978 C CA . ILE A 1 122 ? -2.526 -7.817 -1.166 1.00 95.00 122 ILE A CA 1
ATOM 979 C C . ILE A 1 122 ? -3.836 -7.409 -1.846 1.00 95.00 122 ILE A C 1
ATOM 981 O O . ILE A 1 122 ? -4.025 -7.698 -3.027 1.00 95.00 122 ILE A O 1
ATOM 985 N N . ALA A 1 123 ? -4.745 -6.757 -1.121 1.00 94.19 123 ALA A N 1
ATOM 986 C CA . ALA A 1 123 ? -6.013 -6.294 -1.670 1.00 94.19 123 ALA A CA 1
ATOM 987 C C . ALA A 1 123 ? -5.826 -5.164 -2.692 1.00 94.19 123 ALA A C 1
ATOM 989 O O . ALA A 1 123 ? -6.519 -5.173 -3.704 1.00 94.19 123 ALA A O 1
ATOM 990 N N . HIS A 1 124 ? -4.872 -4.254 -2.472 1.00 96.19 124 HIS A N 1
ATOM 991 C CA . HIS A 1 124 ? -4.757 -3.022 -3.262 1.00 96.19 124 HIS A CA 1
ATOM 992 C C . HIS A 1 124 ? -3.532 -2.958 -4.178 1.00 96.19 124 HIS A C 1
ATOM 994 O O . HIS A 1 124 ? -3.503 -2.102 -5.051 1.00 96.19 124 HIS A O 1
ATOM 1000 N N . PHE A 1 125 ? -2.536 -3.832 -4.016 1.00 96.62 125 PHE A N 1
ATOM 1001 C CA . PHE A 1 125 ? -1.285 -3.779 -4.776 1.00 96.62 125 PHE A CA 1
ATOM 1002 C C . PHE A 1 125 ? -0.961 -5.107 -5.460 1.00 96.62 125 PHE A C 1
ATOM 1004 O O . PHE A 1 125 ? -1.256 -6.196 -4.959 1.00 96.62 125 PHE A O 1
ATOM 1011 N N . VAL A 1 126 ? -0.291 -5.005 -6.604 1.00 96.31 126 VAL A N 1
ATOM 1012 C CA . VAL A 1 126 ? 0.325 -6.120 -7.332 1.00 96.31 126 VAL A CA 1
ATOM 1013 C C . VAL A 1 126 ? 1.766 -5.781 -7.668 1.00 96.31 126 VAL A C 1
ATOM 1015 O O . VAL A 1 126 ? 2.121 -4.615 -7.810 1.00 96.31 126 VAL A O 1
ATOM 1018 N N . LYS A 1 127 ? 2.603 -6.803 -7.814 1.00 95.06 127 LYS A N 1
ATOM 1019 C CA . LYS A 1 127 ? 3.956 -6.633 -8.332 1.00 95.06 127 LYS A CA 1
ATOM 1020 C C . LYS A 1 127 ? 3.872 -6.504 -9.855 1.00 95.06 127 LYS A C 1
ATOM 1022 O O . LYS A 1 127 ? 3.265 -7.364 -10.494 1.00 95.06 127 LYS A O 1
ATOM 1027 N N . TYR A 1 128 ? 4.502 -5.478 -10.419 1.00 94.19 128 TYR A N 1
ATOM 1028 C CA . TY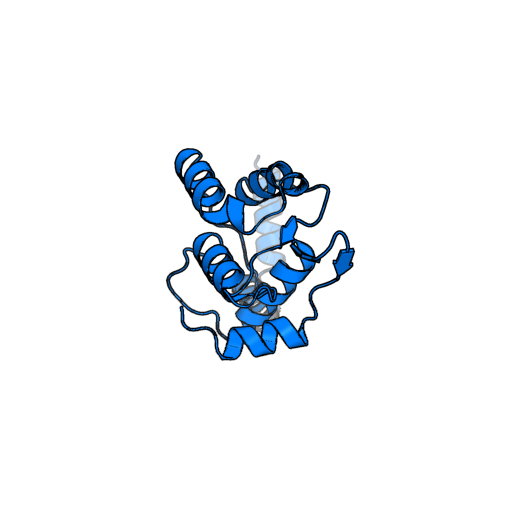R A 1 128 ? 4.563 -5.261 -11.863 1.00 94.19 128 TYR A CA 1
ATOM 1029 C C . TYR A 1 128 ? 6.014 -5.151 -12.329 1.00 94.19 128 TYR A C 1
ATOM 1031 O O . TYR A 1 128 ? 6.731 -4.244 -11.927 1.00 94.19 128 TYR A O 1
ATOM 1039 N N . GLU A 1 129 ? 6.472 -6.098 -13.140 1.00 90.75 129 GLU A N 1
ATOM 1040 C CA . GLU A 1 129 ? 7.858 -6.172 -13.610 1.00 90.75 129 GLU A CA 1
ATOM 1041 C C . GLU A 1 129 ? 7.871 -6.726 -15.031 1.00 90.75 129 GLU A C 1
ATOM 1043 O O . GLU A 1 129 ? 7.217 -7.730 -15.287 1.00 90.75 129 GLU A O 1
ATOM 1048 N N . LYS A 1 130 ? 8.629 -6.102 -15.944 1.00 88.62 130 LYS A N 1
ATOM 1049 C CA . LYS A 1 130 ? 8.757 -6.554 -17.346 1.00 88.62 130 LYS A CA 1
ATOM 1050 C C . LYS A 1 130 ? 7.399 -6.769 -18.032 1.00 88.62 130 LYS A C 1
ATOM 1052 O O . LYS A 1 130 ? 7.198 -7.778 -18.693 1.00 88.62 130 LYS A O 1
ATOM 1057 N N . GLU A 1 131 ? 6.477 -5.828 -17.832 1.00 89.31 131 GLU A N 1
ATOM 1058 C CA . GLU A 1 131 ? 5.108 -5.867 -18.377 1.00 89.31 131 GLU A CA 1
ATOM 1059 C C . GLU A 1 131 ? 4.227 -7.013 -17.845 1.00 89.31 131 GLU A C 1
ATOM 1061 O O . GLU A 1 131 ? 3.076 -7.164 -18.253 1.00 89.31 131 GLU A O 1
ATOM 1066 N N . GLU A 1 132 ? 4.710 -7.775 -16.862 1.00 91.94 132 GLU A N 1
ATOM 1067 C CA . GLU A 1 132 ? 3.968 -8.860 -16.234 1.00 91.94 132 GLU A CA 1
ATOM 1068 C C . GLU A 1 132 ? 3.438 -8.456 -14.857 1.00 91.94 132 GLU A C 1
ATOM 1070 O O . GLU A 1 132 ? 4.130 -7.860 -14.024 1.00 91.94 132 GLU A O 1
ATOM 1075 N N . ILE A 1 133 ? 2.184 -8.831 -14.595 1.00 94.62 133 ILE A N 1
ATOM 1076 C CA . ILE A 1 133 ? 1.536 -8.662 -13.295 1.00 94.62 133 ILE A CA 1
ATOM 1077 C C . ILE A 1 133 ? 1.656 -9.967 -12.513 1.00 94.62 133 ILE A C 1
ATOM 1079 O O . ILE A 1 133 ? 1.245 -11.029 -12.975 1.00 94.62 133 ILE A O 1
ATOM 1083 N N . SER A 1 134 ? 2.136 -9.876 -11.275 1.00 94.25 134 SER A N 1
ATOM 1084 C CA . SER A 1 134 ? 2.154 -10.992 -10.331 1.00 94.25 134 SER A CA 1
ATOM 1085 C C . SER A 1 134 ? 1.529 -10.595 -8.996 1.00 94.25 134 SER A C 1
ATOM 1087 O O . SER A 1 134 ? 1.700 -9.483 -8.491 1.00 94.25 134 SER A O 1
ATOM 1089 N N . GLN A 1 135 ? 0.764 -11.517 -8.408 1.00 94.25 135 GLN A N 1
ATOM 1090 C CA . GLN A 1 135 ? 0.228 -11.313 -7.064 1.00 94.25 135 GLN A CA 1
ATOM 1091 C C . GLN A 1 135 ? 1.376 -11.295 -6.058 1.00 94.25 135 GLN A C 1
ATOM 1093 O O . GLN A 1 135 ? 2.315 -12.086 -6.157 1.00 94.25 135 GLN A O 1
ATOM 1098 N N . ILE A 1 136 ? 1.278 -10.420 -5.063 1.00 92.38 136 ILE A N 1
ATOM 1099 C CA . ILE A 1 136 ? 2.271 -10.344 -4.000 1.00 92.38 136 ILE A CA 1
ATOM 1100 C C . ILE A 1 136 ? 1.965 -11.443 -2.964 1.00 92.38 136 ILE A C 1
ATOM 1102 O O . ILE A 1 136 ? 0.906 -11.398 -2.333 1.00 92.38 136 ILE A O 1
ATOM 1106 N N . PRO A 1 137 ? 2.850 -12.433 -2.739 1.00 91.94 137 PRO A N 1
ATOM 1107 C CA . PRO A 1 137 ? 2.567 -13.503 -1.791 1.00 91.94 137 PRO A CA 1
ATOM 1108 C C . PRO A 1 137 ? 2.616 -13.003 -0.345 1.00 91.94 137 PRO A C 1
ATOM 1110 O O . PRO A 1 137 ? 3.568 -12.329 0.061 1.00 91.94 137 PRO A O 1
ATOM 1113 N N . TYR A 1 138 ? 1.650 -13.428 0.476 1.00 92.81 138 TYR A N 1
ATOM 1114 C CA . TYR A 1 138 ? 1.616 -13.100 1.907 1.00 92.81 138 TYR A CA 1
ATOM 1115 C C . TYR A 1 138 ? 2.920 -13.476 2.620 1.00 92.81 138 TYR A C 1
ATOM 1117 O O . TYR A 1 138 ? 3.458 -12.687 3.392 1.00 92.81 138 TYR A O 1
ATOM 1125 N N . GLY A 1 139 ? 3.456 -14.673 2.350 1.00 91.06 139 GLY A N 1
ATOM 1126 C CA . GLY A 1 139 ? 4.700 -15.145 2.964 1.00 91.06 139 GLY A CA 1
ATOM 1127 C C . GLY A 1 139 ? 5.893 -14.231 2.670 1.00 91.06 139 GLY A C 1
ATOM 1128 O O . GLY A 1 139 ? 6.688 -13.957 3.569 1.00 91.06 139 GLY A O 1
ATOM 1129 N N . SER A 1 140 ? 5.975 -13.701 1.445 1.00 89.44 140 SER A N 1
ATOM 1130 C CA . SER A 1 140 ? 7.028 -12.775 1.020 1.00 89.44 140 SER A CA 1
ATOM 1131 C C . SER A 1 140 ? 6.911 -11.421 1.715 1.00 89.44 140 SER A C 1
ATOM 1133 O O . SER A 1 140 ? 7.903 -10.947 2.267 1.00 89.44 140 SER A O 1
ATOM 1135 N N . LEU A 1 141 ? 5.709 -10.830 1.755 1.00 92.69 141 LEU A N 1
ATOM 1136 C CA . LEU A 1 141 ? 5.471 -9.574 2.477 1.00 92.69 141 LEU A CA 1
ATOM 1137 C C . LEU A 1 141 ? 5.758 -9.729 3.962 1.00 92.69 141 LEU A C 1
ATOM 1139 O O . LEU A 1 141 ? 6.448 -8.901 4.551 1.00 92.69 141 LEU A O 1
ATOM 1143 N N . ASN A 1 142 ? 5.271 -10.819 4.557 1.00 91.56 142 ASN A N 1
ATOM 1144 C CA . ASN A 1 142 ? 5.492 -11.090 5.958 1.00 91.56 142 ASN A CA 1
ATOM 1145 C C . ASN A 1 142 ? 7.000 -11.207 6.210 1.00 91.56 142 ASN A C 1
ATOM 1147 O O . ASN A 1 142 ? 7.533 -10.422 6.978 1.00 91.56 142 ASN A O 1
ATOM 1151 N N . SER A 1 143 ? 7.728 -12.084 5.520 1.00 90.31 143 SER A N 1
ATOM 1152 C CA . SER A 1 143 ? 9.182 -12.200 5.709 1.00 90.31 143 SER A CA 1
ATOM 1153 C C . SER A 1 143 ? 9.915 -10.852 5.583 1.00 90.31 143 SER A C 1
ATOM 1155 O O . SER A 1 143 ? 10.674 -10.477 6.479 1.00 90.31 143 SER A O 1
ATOM 1157 N N . ALA A 1 144 ? 9.607 -10.069 4.543 1.00 90.94 144 ALA A N 1
ATOM 1158 C CA . ALA A 1 144 ? 10.205 -8.754 4.328 1.00 90.94 144 ALA A CA 1
ATOM 1159 C C . ALA A 1 144 ? 9.897 -7.776 5.476 1.00 90.94 144 ALA A C 1
ATOM 1161 O O . ALA A 1 144 ? 10.799 -7.120 5.991 1.00 90.94 144 ALA A O 1
ATOM 1162 N N . TYR A 1 145 ? 8.647 -7.727 5.939 1.00 92.25 145 TYR A N 1
ATOM 1163 C CA . TYR A 1 145 ? 8.225 -6.830 7.015 1.00 92.25 145 TYR A CA 1
ATOM 1164 C C . TYR A 1 145 ? 8.855 -7.179 8.372 1.00 92.25 145 TYR A C 1
ATOM 1166 O O . TYR A 1 145 ? 9.057 -6.298 9.208 1.00 92.25 145 TYR A O 1
ATOM 1174 N N . THR A 1 146 ? 9.210 -8.450 8.623 1.00 89.69 146 THR A N 1
ATOM 1175 C CA . THR A 1 146 ? 9.951 -8.815 9.849 1.00 89.69 146 THR A CA 1
ATOM 1176 C C . THR A 1 146 ? 11.249 -8.017 9.935 1.00 89.69 146 THR A C 1
ATOM 1178 O O . THR A 1 146 ? 11.524 -7.429 10.978 1.00 89.69 146 THR A O 1
ATOM 1181 N N . ASN A 1 147 ? 11.977 -7.936 8.820 1.00 88.50 147 ASN A N 1
ATOM 1182 C CA . ASN A 1 147 ? 13.292 -7.302 8.731 1.00 88.50 147 ASN A CA 1
ATOM 1183 C C . ASN A 1 147 ? 13.231 -5.805 8.388 1.00 88.50 147 ASN A C 1
ATOM 1185 O O . ASN A 1 147 ? 14.261 -5.140 8.375 1.00 88.50 147 ASN A O 1
ATOM 1189 N N . PHE A 1 148 ? 12.042 -5.276 8.098 1.00 89.06 148 PHE A N 1
ATOM 1190 C CA . PHE A 1 148 ? 11.837 -3.857 7.833 1.00 89.06 148 PHE A CA 1
ATOM 1191 C C . PHE A 1 148 ? 12.147 -3.020 9.080 1.00 89.06 148 PHE A C 1
ATOM 1193 O O . PHE A 1 148 ? 11.601 -3.278 10.158 1.00 89.06 148 PHE A O 1
ATOM 1200 N N . VAL A 1 149 ? 13.010 -2.023 8.918 1.00 85.00 149 VAL A N 1
ATOM 1201 C CA . VAL A 1 149 ? 13.269 -0.979 9.911 1.00 85.00 149 VAL A CA 1
ATOM 1202 C C . VAL A 1 149 ? 12.505 0.250 9.440 1.00 85.00 149 VAL A C 1
ATOM 1204 O O . VAL A 1 149 ? 12.665 0.638 8.282 1.00 85.00 149 VAL A O 1
ATOM 1207 N N . LEU A 1 150 ? 11.630 0.762 10.308 1.00 80.75 150 LEU A N 1
ATOM 1208 C CA . LEU A 1 150 ? 10.829 1.953 10.041 1.00 80.75 150 LEU A CA 1
ATOM 1209 C C . LEU A 1 150 ? 11.721 3.198 10.021 1.00 80.75 150 LEU A C 1
ATOM 1211 O O . LEU A 1 150 ? 12.602 3.275 10.910 1.00 80.75 150 LEU A O 1
#

pLDDT: mean 83.01, std 15.14, range [31.77, 97.62]

Secondary structure (DSSP, 8-state):
-HHHHHHHHHHHHHH--HHIIIIIHHHHHHHHHH---BPP--HHHHHHHHHHHGGGB-GGGHHHHHHHHTT---SS-EEE--EETTTEE-SHHHHHHHHHHBTTSSSPPPHHHHHHHHHHHHHHEEEEETTEEEPPPHHHHHHHHHH---